Protein AF-A0A371FCY1-F1 (afdb_monomer_lite)

Foldseek 3Di:
DDKDWDADPVQQKIWIDDPPDIDIDRNVVVVVCPPPDPDPDPVNVVVVVVVVVVVVVVVVVVPD

Sequence (64 aa):
MTARTKIDVHVGTLSMEFGDNLMQFNIFEAMKHPTEDHSLFGIDLLDEIVEEYFQINSSNEDIE

Secondary structure (DSSP, 8-state):
---EEEEETTTTEEEEEETTEEEEEEHHHHHHS---STT--TTHHHHHHHHHHHHHHHHHHTT-

Organism: Mucuna pruriens (NCBI:txid157652)

pLDDT: mean 78.88, std 14.18, range [51.47, 96.25]

Structure (mmCIF, N/CA/C/O backbone):
data_AF-A0A371FCY1-F1
#
_entry.id   AF-A0A371FCY1-F1
#
loop_
_atom_site.group_PDB
_atom_site.id
_atom_site.type_symbol
_atom_site.label_atom_id
_atom_site.label_alt_id
_atom_site.label_comp_id
_atom_site.label_asym_id
_atom_site.label_entity_id
_atom_site.label_seq_id
_atom_site.pdbx_PDB_ins_code
_atom_site.Cartn_x
_atom_site.Cartn_y
_atom_site.Cartn_z
_atom_site.occupancy
_atom_site.B_iso_or_equiv
_atom_site.auth_seq_id
_atom_site.auth_comp_id
_atom_site.auth_asym_id
_atom_site.auth_atom_id
_atom_site.pdbx_PDB_model_num
ATOM 1 N N . MET A 1 1 ? -7.630 -4.690 17.867 1.00 66.56 1 MET A N 1
ATOM 2 C CA . MET A 1 1 ? -8.076 -4.558 16.465 1.00 66.56 1 MET A CA 1
ATOM 3 C C . M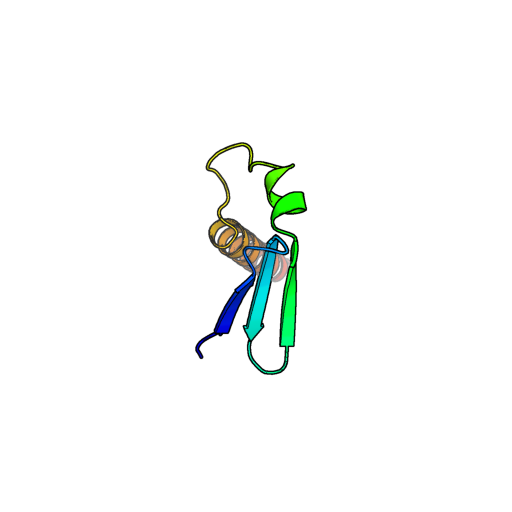ET A 1 1 ? -6.843 -4.736 15.600 1.00 66.56 1 MET A C 1
ATOM 5 O O . MET A 1 1 ? -5.857 -4.069 15.877 1.00 66.56 1 MET A O 1
ATOM 9 N N . THR A 1 2 ? -6.840 -5.674 14.656 1.00 82.00 2 THR A N 1
ATOM 10 C CA . THR A 1 2 ? -5.654 -5.976 13.835 1.00 82.00 2 THR A CA 1
ATOM 11 C C . THR A 1 2 ? -5.990 -5.662 12.386 1.00 82.00 2 THR A C 1
ATOM 13 O O . THR A 1 2 ? -6.924 -6.250 11.845 1.00 82.00 2 THR A O 1
ATOM 16 N N . ALA A 1 3 ? -5.267 -4.720 11.782 1.00 87.12 3 ALA A N 1
ATOM 17 C CA . ALA A 1 3 ? -5.385 -4.433 10.357 1.00 87.12 3 ALA A CA 1
ATOM 18 C C . ALA A 1 3 ? -4.725 -5.554 9.540 1.00 87.12 3 ALA A C 1
ATOM 20 O O . ALA A 1 3 ? -3.712 -6.120 9.962 1.00 87.12 3 ALA A O 1
ATOM 21 N N . ARG A 1 4 ? -5.295 -5.885 8.377 1.00 90.81 4 ARG A N 1
ATOM 22 C CA . ARG A 1 4 ? -4.684 -6.835 7.434 1.00 90.81 4 ARG A CA 1
ATOM 23 C C . ARG A 1 4 ? -4.022 -6.068 6.308 1.00 90.81 4 ARG A C 1
ATOM 25 O O . ARG A 1 4 ? -4.641 -5.187 5.726 1.00 90.81 4 ARG A O 1
ATOM 32 N N . THR A 1 5 ? -2.801 -6.454 5.966 1.00 94.19 5 THR A N 1
ATOM 33 C CA . THR A 1 5 ? -2.032 -5.822 4.893 1.00 94.19 5 THR A CA 1
ATOM 34 C C . THR A 1 5 ? -1.671 -6.859 3.839 1.00 94.19 5 THR A C 1
ATOM 36 O O . THR A 1 5 ? -1.231 -7.959 4.173 1.00 94.19 5 THR A O 1
ATOM 39 N N . LYS A 1 6 ? -1.835 -6.509 2.561 1.00 95.81 6 LYS A N 1
ATOM 40 C CA . LYS A 1 6 ? -1.416 -7.313 1.408 1.00 95.81 6 LYS A CA 1
ATOM 41 C C . LYS A 1 6 ? -0.502 -6.483 0.514 1.00 95.81 6 LYS A C 1
ATOM 43 O O . LYS A 1 6 ? -0.805 -5.333 0.210 1.00 95.81 6 LYS A O 1
ATOM 48 N N . ILE A 1 7 ? 0.597 -7.095 0.083 1.00 96.25 7 ILE A N 1
ATOM 49 C CA . ILE A 1 7 ? 1.563 -6.504 -0.843 1.00 96.25 7 ILE A CA 1
ATOM 50 C C . ILE A 1 7 ? 1.523 -7.317 -2.132 1.00 96.25 7 ILE A C 1
ATOM 52 O O . ILE A 1 7 ? 1.836 -8.508 -2.125 1.00 96.25 7 ILE A O 1
ATOM 56 N N . ASP A 1 8 ? 1.131 -6.678 -3.229 1.00 96.19 8 ASP A N 1
ATOM 57 C CA . ASP A 1 8 ? 1.319 -7.212 -4.573 1.00 96.19 8 ASP A CA 1
ATOM 58 C C . ASP A 1 8 ? 2.616 -6.641 -5.143 1.00 96.19 8 ASP A C 1
ATOM 60 O O . ASP A 1 8 ? 2.684 -5.482 -5.554 1.00 96.19 8 ASP A O 1
ATOM 64 N N . VAL A 1 9 ? 3.664 -7.459 -5.131 1.00 94.19 9 VAL A N 1
ATOM 65 C CA . VAL A 1 9 ? 5.000 -7.057 -5.589 1.00 94.19 9 VAL A CA 1
ATOM 66 C C . VAL A 1 9 ? 5.105 -6.959 -7.109 1.00 94.19 9 VAL A C 1
ATOM 68 O O . VAL A 1 9 ? 5.983 -6.263 -7.605 1.00 94.19 9 VAL A O 1
ATOM 71 N N . HIS A 1 10 ? 4.234 -7.647 -7.852 1.00 95.00 10 HIS A N 1
ATOM 72 C CA . HIS A 1 10 ? 4.268 -7.626 -9.311 1.00 95.00 10 HIS A CA 1
ATOM 73 C C . HIS A 1 10 ? 3.679 -6.320 -9.841 1.00 95.00 10 HIS A C 1
ATOM 75 O O . HIS A 1 10 ? 4.267 -5.677 -10.706 1.00 95.00 10 HIS A O 1
ATOM 81 N N . VAL A 1 11 ? 2.537 -5.915 -9.285 1.00 96.12 11 VAL A N 1
ATOM 82 C CA . VAL A 1 11 ? 1.837 -4.679 -9.663 1.00 96.12 11 VAL A CA 1
ATOM 83 C C . VAL A 1 11 ? 2.334 -3.473 -8.852 1.00 96.12 11 VAL A C 1
ATOM 85 O O . VAL A 1 11 ? 2.061 -2.332 -9.210 1.00 96.12 11 VAL A O 1
ATOM 88 N N . GLY A 1 12 ? 3.084 -3.697 -7.767 1.00 94.69 12 GLY A N 1
ATOM 89 C CA . GLY A 1 12 ? 3.625 -2.635 -6.915 1.00 94.69 12 GLY A CA 1
ATOM 90 C C . GLY A 1 12 ? 2.540 -1.939 -6.101 1.00 94.69 12 GLY A C 1
ATOM 91 O O . GLY A 1 12 ? 2.479 -0.714 -6.053 1.00 94.69 12 GLY A O 1
ATOM 92 N N . THR A 1 13 ? 1.646 -2.713 -5.490 1.00 96.19 13 THR A N 1
ATOM 93 C CA . THR A 1 13 ? 0.502 -2.191 -4.734 1.00 96.19 13 THR A CA 1
ATOM 94 C C . THR A 1 13 ? 0.526 -2.675 -3.290 1.00 96.19 13 THR A C 1
ATOM 96 O O . THR A 1 13 ? 0.712 -3.863 -3.026 1.00 96.19 13 THR A O 1
ATOM 99 N N . LEU A 1 14 ? 0.287 -1.760 -2.353 1.00 95.19 14 LEU A N 1
ATOM 100 C CA . LEU A 1 14 ? 0.052 -2.049 -0.940 1.00 95.19 14 LEU A CA 1
ATOM 101 C C . LEU A 1 14 ? -1.429 -1.811 -0.643 1.00 95.19 14 LEU A C 1
ATOM 103 O O . LEU A 1 14 ? -1.923 -0.713 -0.866 1.00 95.19 14 LEU A O 1
ATOM 107 N N . SER A 1 15 ? -2.142 -2.803 -0.121 1.00 95.19 15 SER A N 1
ATOM 108 C CA . SER A 1 15 ? -3.524 -2.631 0.339 1.00 95.19 15 SER A CA 1
ATOM 109 C C . SER A 1 15 ? -3.659 -2.978 1.813 1.00 95.19 15 SER A C 1
ATOM 111 O O . SER A 1 15 ? -3.090 -3.978 2.256 1.00 95.19 15 SER A O 1
ATOM 113 N N . MET A 1 16 ? -4.434 -2.189 2.551 1.00 95.62 16 MET A N 1
ATOM 114 C CA . MET A 1 16 ? -4.681 -2.380 3.977 1.00 95.62 16 MET A CA 1
ATOM 115 C C . MET A 1 16 ? -6.180 -2.353 4.275 1.00 95.62 16 MET A C 1
ATOM 117 O O . MET A 1 16 ? -6.901 -1.479 3.800 1.00 95.62 16 MET A O 1
ATOM 121 N N . GLU A 1 17 ? -6.633 -3.307 5.081 1.00 94.62 17 GLU A N 1
ATOM 122 C CA . GLU A 1 17 ? -8.002 -3.407 5.579 1.00 94.62 17 GLU A CA 1
ATOM 123 C C . GLU A 1 17 ? -8.052 -3.057 7.067 1.00 94.62 17 GLU A C 1
ATOM 125 O O . GLU A 1 17 ? -7.327 -3.648 7.876 1.00 94.62 17 GLU A O 1
ATOM 130 N N . PHE A 1 18 ? -8.945 -2.137 7.431 1.00 88.56 18 PHE A N 1
ATOM 131 C CA . PHE A 1 18 ? -9.230 -1.769 8.815 1.00 88.56 18 PHE A CA 1
ATOM 132 C C . PHE A 1 18 ? -10.736 -1.551 9.009 1.00 88.56 18 PHE A C 1
ATOM 134 O O . PHE A 1 18 ? -11.323 -0.613 8.464 1.00 88.56 18 PHE A O 1
ATOM 141 N N . GLY A 1 19 ? -11.365 -2.428 9.796 1.00 88.44 19 GLY A N 1
ATOM 142 C CA . GLY A 1 19 ? -12.825 -2.490 9.884 1.00 88.44 19 GLY A CA 1
ATOM 143 C C . GLY A 1 19 ? -13.425 -2.844 8.523 1.00 88.44 19 GLY A C 1
ATOM 144 O O . GLY A 1 19 ? -12.975 -3.796 7.889 1.00 88.44 19 GLY A O 1
ATOM 145 N N . ASP A 1 20 ? -14.381 -2.037 8.067 1.00 89.50 20 ASP A N 1
ATOM 146 C CA . ASP A 1 20 ? -15.031 -2.188 6.758 1.00 89.50 20 ASP A CA 1
ATOM 147 C C . ASP A 1 20 ? -14.342 -1.374 5.643 1.00 89.50 20 ASP A C 1
ATOM 149 O O . ASP A 1 20 ? -14.808 -1.350 4.504 1.00 89.50 20 ASP A O 1
ATOM 153 N N . ASN A 1 21 ? -13.231 -0.694 5.955 1.00 89.94 21 ASN A N 1
ATOM 154 C CA . ASN A 1 21 ? -12.510 0.149 5.004 1.00 89.94 21 ASN A CA 1
ATOM 155 C C . ASN A 1 21 ? -11.341 -0.600 4.357 1.00 89.94 21 ASN A C 1
ATOM 157 O O . ASN A 1 21 ? -10.565 -1.276 5.038 1.00 89.94 21 ASN A O 1
ATOM 161 N N . LEU A 1 22 ? -11.173 -0.393 3.048 1.00 91.81 22 LEU A N 1
ATOM 162 C CA . LEU A 1 22 ? -10.032 -0.851 2.259 1.00 91.81 22 LEU A CA 1
ATOM 163 C C . LEU A 1 22 ? -9.293 0.364 1.691 1.00 91.81 22 LEU A C 1
ATOM 165 O O . LEU A 1 22 ? -9.864 1.141 0.929 1.00 91.81 22 LEU A O 1
ATOM 169 N N . MET A 1 23 ? -8.014 0.502 2.030 1.00 89.75 23 MET A N 1
ATOM 170 C CA . MET A 1 23 ? -7.114 1.486 1.427 1.00 89.75 23 MET A CA 1
ATOM 171 C C . MET A 1 23 ? -6.125 0.803 0.489 1.00 89.75 23 MET A C 1
ATOM 173 O O . MET A 1 23 ? -5.710 -0.332 0.730 1.00 89.75 23 MET A O 1
ATOM 177 N N . GLN A 1 24 ? -5.723 1.507 -0.567 1.00 94.31 24 GLN A N 1
ATOM 178 C CA . GLN A 1 24 ? -4.757 1.029 -1.548 1.00 94.31 24 GLN A CA 1
ATOM 179 C C . GLN A 1 24 ? -3.753 2.134 -1.887 1.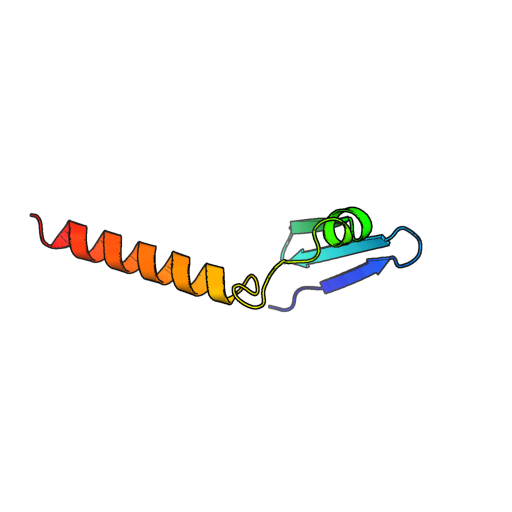00 94.31 24 GLN A C 1
ATOM 181 O O . GLN A 1 24 ? -4.135 3.274 -2.132 1.00 94.31 24 GLN A O 1
ATOM 186 N N . PHE A 1 25 ? -2.475 1.774 -1.936 1.00 90.69 25 PHE A N 1
ATOM 187 C CA . PHE A 1 25 ? -1.359 2.655 -2.247 1.00 90.69 25 PHE A CA 1
ATOM 188 C C . PHE A 1 25 ? -0.555 2.089 -3.417 1.00 90.69 25 PHE A C 1
ATOM 190 O O . PHE A 1 25 ? -0.264 0.890 -3.465 1.00 90.69 25 PHE A O 1
ATOM 197 N N . ASN A 1 26 ? -0.159 2.966 -4.339 1.00 93.00 26 ASN A N 1
ATOM 198 C CA . ASN A 1 26 ? 0.785 2.639 -5.401 1.00 93.00 26 ASN A CA 1
ATOM 199 C C . ASN A 1 26 ? 2.217 2.853 -4.889 1.00 93.00 26 ASN A C 1
ATOM 201 O O . ASN A 1 26 ? 2.627 3.979 -4.606 1.00 93.00 26 ASN A O 1
ATOM 205 N N . ILE A 1 27 ? 2.977 1.764 -4.783 1.00 91.19 27 ILE A N 1
ATOM 206 C CA . ILE A 1 27 ? 4.340 1.759 -4.243 1.00 91.19 27 ILE A CA 1
ATOM 207 C C . ILE A 1 27 ? 5.297 2.486 -5.194 1.00 91.19 27 ILE A C 1
ATOM 209 O O . ILE A 1 27 ? 6.189 3.193 -4.735 1.00 91.19 27 ILE A O 1
ATOM 213 N N . PHE A 1 28 ? 5.111 2.369 -6.511 1.00 89.50 28 PHE A N 1
ATOM 214 C CA . PHE A 1 28 ? 5.975 3.048 -7.479 1.00 89.50 28 PHE A CA 1
ATOM 215 C C . PHE A 1 28 ? 5.833 4.565 -7.415 1.00 89.50 28 PHE A C 1
ATOM 217 O O . PHE A 1 28 ? 6.840 5.260 -7.494 1.00 89.50 28 PHE A O 1
ATOM 224 N N . GLU A 1 29 ? 4.615 5.082 -7.236 1.00 88.00 29 GLU A N 1
ATOM 225 C CA . GLU A 1 29 ? 4.406 6.522 -7.046 1.00 88.00 29 GLU A CA 1
ATOM 226 C C . GLU A 1 29 ? 4.988 7.002 -5.713 1.00 88.00 29 GLU A C 1
ATOM 228 O O . GLU A 1 29 ? 5.651 8.034 -5.680 1.00 88.00 29 GLU A O 1
ATOM 233 N N . ALA A 1 30 ? 4.834 6.227 -4.635 1.00 84.69 30 ALA A N 1
ATOM 234 C CA . ALA A 1 30 ? 5.428 6.564 -3.342 1.00 84.69 30 ALA A CA 1
ATOM 235 C C . ALA A 1 30 ? 6.966 6.634 -3.410 1.00 84.69 30 ALA A C 1
ATOM 237 O O . ALA A 1 30 ? 7.567 7.574 -2.903 1.00 84.69 30 ALA A O 1
ATOM 238 N N . MET A 1 31 ? 7.614 5.690 -4.101 1.00 84.00 31 MET A N 1
ATOM 239 C CA . MET A 1 31 ? 9.076 5.671 -4.251 1.00 84.00 31 MET A CA 1
ATOM 240 C C . MET A 1 31 ? 9.637 6.820 -5.105 1.00 84.00 31 MET A C 1
ATOM 242 O O . MET A 1 31 ? 10.834 7.087 -5.020 1.00 84.00 31 MET A O 1
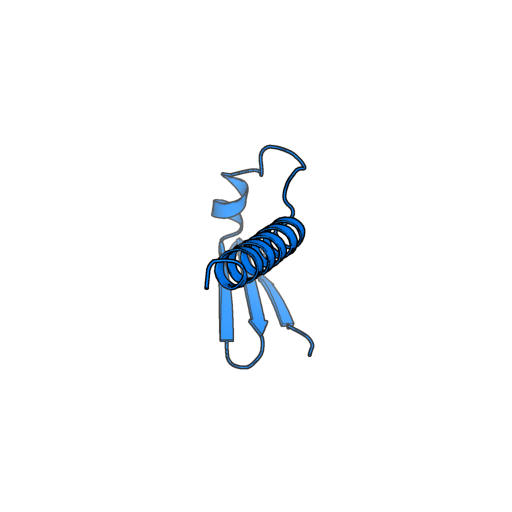ATOM 246 N N . LYS A 1 32 ? 8.821 7.503 -5.926 1.00 85.31 32 LYS A N 1
ATOM 247 C CA . LYS A 1 32 ? 9.253 8.712 -6.664 1.00 85.31 32 LYS A CA 1
ATOM 248 C C . LYS A 1 32 ? 9.453 9.917 -5.755 1.00 85.31 32 LYS A C 1
ATOM 250 O O . LYS A 1 32 ? 10.164 10.846 -6.130 1.00 85.31 32 LYS A O 1
ATOM 255 N N . HIS A 1 33 ? 8.835 9.886 -4.584 1.00 78.00 33 HIS A N 1
ATOM 256 C CA . HIS A 1 33 ? 9.022 10.853 -3.520 1.00 78.00 33 HIS A CA 1
ATOM 257 C C . HIS A 1 33 ? 9.727 10.133 -2.369 1.00 78.00 33 HIS A C 1
ATOM 259 O O . HIS A 1 33 ? 9.093 9.889 -1.341 1.00 78.00 33 HIS A O 1
ATOM 265 N N . PRO A 1 34 ? 11.003 9.713 -2.543 1.00 67.75 34 PRO A N 1
ATOM 266 C CA . PRO A 1 34 ? 11.757 9.161 -1.431 1.00 67.75 34 PRO A CA 1
ATOM 267 C C . PRO A 1 34 ? 11.709 10.227 -0.346 1.00 67.75 34 PRO A C 1
ATOM 269 O O . PRO A 1 34 ? 12.084 11.366 -0.604 1.00 67.75 34 PRO A O 1
ATOM 272 N N . THR A 1 35 ? 11.131 9.890 0.803 1.00 64.94 35 THR A N 1
ATOM 273 C CA . THR A 1 35 ? 10.976 10.820 1.919 1.00 64.94 35 THR A CA 1
ATOM 274 C C . THR A 1 35 ? 12.323 11.482 2.179 1.00 64.94 35 THR A C 1
ATOM 276 O O . THR A 1 35 ? 13.266 10.806 2.598 1.00 64.94 35 THR A O 1
ATOM 279 N N . GLU A 1 36 ? 12.426 12.769 1.843 1.00 58.31 36 GLU A N 1
ATOM 280 C CA . GLU A 1 36 ? 13.553 13.593 2.242 1.00 58.31 36 GLU A CA 1
ATOM 281 C C . GLU A 1 36 ? 13.446 13.771 3.752 1.00 58.31 36 GLU A C 1
ATOM 283 O O . GLU A 1 36 ? 12.446 14.255 4.274 1.00 58.31 36 GLU A O 1
ATOM 288 N N . ASP A 1 37 ? 14.510 13.343 4.413 1.00 53.22 37 ASP A N 1
ATOM 289 C CA . ASP A 1 37 ? 14.792 13.516 5.823 1.00 53.22 37 ASP A CA 1
ATOM 290 C C . ASP A 1 37 ? 13.954 12.732 6.839 1.00 53.22 37 ASP A C 1
ATOM 292 O O . ASP A 1 37 ? 12.737 12.570 6.795 1.00 53.22 37 ASP A O 1
ATOM 296 N N . HIS A 1 38 ? 14.689 12.241 7.823 1.00 56.81 38 HIS A N 1
ATOM 297 C CA . HIS A 1 38 ? 14.282 11.353 8.900 1.00 56.81 38 HIS A CA 1
ATOM 298 C C . HIS A 1 38 ? 13.327 11.983 9.937 1.00 56.81 38 HIS A C 1
ATOM 300 O O . HIS A 1 38 ? 13.387 11.597 11.101 1.00 56.81 38 HIS A O 1
ATOM 306 N N . SER A 1 39 ? 12.478 12.952 9.580 1.00 56.94 39 SER A N 1
ATOM 307 C CA . SER A 1 39 ? 11.794 13.766 10.596 1.00 56.94 39 SER A CA 1
ATOM 308 C C . SER A 1 39 ? 10.355 13.374 10.914 1.00 56.94 39 SER A C 1
ATOM 310 O O . SER A 1 39 ? 9.895 13.740 11.987 1.00 56.94 39 SER A O 1
ATOM 312 N N . LEU A 1 40 ? 9.620 12.681 10.044 1.00 55.59 40 LEU A N 1
ATOM 313 C CA . LEU A 1 40 ? 8.196 12.425 10.293 1.00 55.59 40 LEU A CA 1
ATOM 314 C C . LEU A 1 40 ? 7.796 11.069 9.714 1.00 55.59 40 LEU A C 1
ATOM 316 O O . LEU A 1 40 ? 7.240 10.967 8.619 1.00 55.59 40 LEU A O 1
ATOM 320 N N . PHE A 1 41 ? 8.068 9.995 10.454 1.00 56.59 41 PHE A N 1
ATOM 321 C CA . PHE A 1 41 ? 7.297 8.776 10.241 1.00 56.59 41 PHE A CA 1
ATOM 322 C C . PHE A 1 41 ? 5.843 9.125 10.569 1.00 56.59 41 PHE A C 1
ATOM 324 O O . PHE A 1 41 ? 5.582 9.784 11.568 1.00 56.59 41 PHE A O 1
ATOM 331 N N . GLY A 1 42 ? 4.892 8.737 9.714 1.00 61.81 42 GLY A N 1
ATOM 332 C CA . GLY A 1 42 ? 3.495 9.206 9.750 1.00 61.81 42 GLY A CA 1
ATOM 333 C C . GLY A 1 42 ? 2.680 8.881 11.013 1.00 61.81 42 GLY A C 1
ATOM 334 O O . GLY A 1 42 ? 1.466 9.030 10.981 1.00 61.81 42 GLY A O 1
ATOM 335 N N . ILE A 1 43 ? 3.320 8.423 12.090 1.00 60.00 43 ILE A N 1
ATOM 336 C CA . ILE A 1 43 ? 2.760 8.313 13.440 1.00 60.00 43 ILE A CA 1
ATOM 337 C C . ILE A 1 43 ? 3.249 9.487 14.304 1.00 60.00 43 ILE A C 1
ATOM 339 O O . ILE A 1 43 ? 2.423 10.112 14.955 1.00 60.00 43 ILE A O 1
ATOM 343 N N . ASP A 1 44 ? 4.528 9.870 14.215 1.00 57.09 44 ASP A N 1
ATOM 344 C CA . ASP A 1 44 ? 5.093 11.003 14.963 1.00 57.09 44 ASP A CA 1
ATOM 345 C C . ASP A 1 44 ? 4.410 12.330 14.572 1.00 57.09 44 ASP A C 1
ATOM 347 O O . ASP A 1 44 ? 4.082 13.140 15.433 1.00 57.09 44 ASP A O 1
ATOM 351 N N . LEU A 1 45 ? 4.094 12.512 13.278 1.00 64.94 45 LEU A N 1
ATOM 352 C CA . LEU A 1 45 ? 3.323 13.670 12.795 1.00 64.94 45 LEU A CA 1
ATOM 353 C C . LEU A 1 45 ? 1.885 13.682 13.331 1.00 64.94 45 LEU A C 1
ATOM 355 O O . LEU A 1 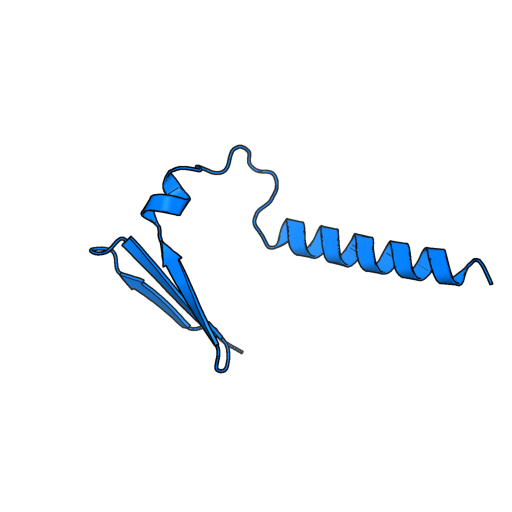45 ? 1.316 14.743 13.565 1.00 64.94 45 LEU A O 1
ATOM 359 N N . LEU A 1 46 ? 1.263 12.507 13.467 1.00 73.56 46 LEU A N 1
ATOM 360 C CA . LEU A 1 46 ? -0.100 12.426 13.986 1.00 73.56 46 LEU A CA 1
ATOM 361 C C . LEU A 1 46 ? -0.126 12.752 15.475 1.00 73.56 46 LEU A C 1
ATOM 363 O O . LEU A 1 46 ? -1.030 13.461 15.901 1.00 73.56 46 LEU A O 1
ATOM 367 N N . ASP A 1 47 ? 0.864 12.290 16.235 1.00 71.62 47 ASP A N 1
ATOM 368 C CA . ASP A 1 47 ? 0.995 12.629 17.650 1.00 71.62 47 ASP A CA 1
ATOM 369 C C . ASP A 1 47 ? 1.223 14.140 17.838 1.00 71.62 47 ASP A C 1
ATOM 371 O O . ASP A 1 47 ? 0.532 14.754 18.650 1.00 71.62 47 ASP A O 1
ATOM 375 N N . GLU A 1 48 ? 2.084 14.766 17.025 1.00 75.06 48 GLU A N 1
ATOM 376 C CA . GLU A 1 48 ? 2.320 16.220 17.048 1.00 75.06 48 GLU A CA 1
ATOM 377 C C . GLU A 1 48 ? 1.054 17.028 16.706 1.00 75.06 48 GLU A C 1
ATOM 379 O O . GLU A 1 48 ? 0.683 17.942 17.442 1.00 75.06 48 GLU A O 1
ATOM 384 N N . ILE A 1 49 ? 0.332 16.658 15.639 1.00 77.06 49 ILE A N 1
ATOM 385 C CA . ILE A 1 49 ? -0.919 17.331 15.238 1.00 77.06 49 ILE A CA 1
ATOM 386 C C . ILE A 1 49 ? -2.003 17.175 16.312 1.00 77.06 49 ILE A C 1
ATOM 388 O O . ILE A 1 49 ? -2.778 18.100 16.572 1.00 77.06 49 ILE A O 1
ATOM 392 N N . VAL A 1 50 ? -2.101 15.992 16.919 1.00 78.31 50 VAL A N 1
ATOM 393 C CA . VAL A 1 50 ? -3.066 15.725 17.989 1.00 78.31 50 VAL A CA 1
ATOM 394 C C . VAL A 1 50 ? -2.737 16.575 19.214 1.00 78.31 50 VAL A C 1
ATOM 396 O O . VAL A 1 50 ? -3.641 17.184 19.789 1.00 78.31 50 VAL A O 1
ATOM 399 N N . GLU A 1 51 ? -1.463 16.661 19.592 1.00 79.19 51 GLU A N 1
ATOM 400 C CA . GLU A 1 51 ? -1.011 17.485 20.709 1.00 79.19 51 GLU A CA 1
ATOM 401 C C . GLU A 1 51 ? -1.274 18.980 20.462 1.00 79.19 51 GLU A C 1
ATOM 403 O O . GLU A 1 51 ? -1.849 19.648 21.325 1.00 79.19 51 GLU A O 1
ATOM 408 N N . GLU A 1 52 ? -0.965 19.491 19.266 1.00 80.56 52 GLU A N 1
ATOM 409 C CA . GLU A 1 52 ? -1.253 20.874 18.865 1.00 80.56 52 GLU A CA 1
ATOM 410 C C . GLU A 1 52 ? -2.759 21.186 18.938 1.00 80.56 52 GLU A C 1
ATOM 412 O O . GLU A 1 52 ? -3.164 22.207 19.499 1.00 80.56 52 GLU A O 1
ATOM 417 N N . TYR A 1 53 ? -3.615 20.284 18.446 1.00 81.50 53 TYR A N 1
ATOM 418 C CA . TYR A 1 53 ? -5.069 20.452 18.504 1.00 81.50 53 TYR A CA 1
ATOM 419 C C . TYR A 1 53 ? -5.588 20.549 19.947 1.00 81.50 53 TYR A C 1
ATOM 421 O O . TYR A 1 53 ? -6.427 21.401 20.254 1.00 81.50 53 TYR A O 1
ATOM 429 N N . PHE A 1 54 ? -5.085 19.707 20.854 1.00 77.38 54 PHE A N 1
ATOM 430 C CA . PHE A 1 54 ? -5.461 19.769 2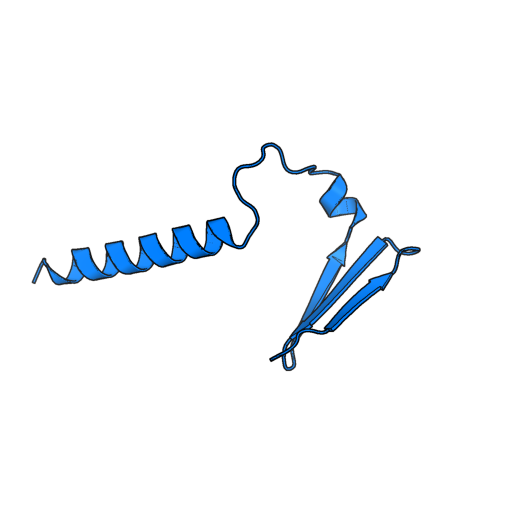2.267 1.00 77.38 54 PHE A CA 1
ATOM 431 C C . PHE A 1 54 ? -4.977 21.055 22.944 1.00 77.38 54 PHE A C 1
ATOM 433 O O . PHE A 1 54 ? -5.738 21.657 23.704 1.00 77.38 54 PHE A O 1
ATOM 440 N N . GLN A 1 55 ? -3.760 21.513 22.638 1.00 78.38 55 GLN A N 1
ATOM 441 C CA . GLN A 1 55 ? -3.226 22.771 23.165 1.00 78.38 55 GLN A CA 1
ATOM 442 C C . GLN A 1 55 ? -4.052 23.978 22.696 1.00 78.38 55 GLN A C 1
ATOM 444 O O . GLN A 1 55 ? -4.462 24.791 23.526 1.00 78.38 55 GLN A O 1
ATOM 449 N N . ILE A 1 56 ? -4.381 24.061 21.403 1.00 76.38 56 ILE A N 1
ATOM 450 C CA . ILE A 1 56 ? -5.215 25.138 20.844 1.00 76.38 56 ILE A CA 1
ATOM 451 C C . ILE A 1 56 ? -6.590 25.177 21.522 1.00 76.38 56 ILE A C 1
ATOM 453 O O . ILE A 1 56 ? -7.042 26.247 21.931 1.00 76.38 56 ILE A O 1
ATOM 457 N N . ASN A 1 57 ? -7.241 24.023 21.694 1.00 73.00 57 ASN A N 1
ATOM 458 C CA . ASN A 1 57 ? -8.544 23.963 22.358 1.00 73.00 57 ASN A CA 1
ATOM 459 C C . ASN A 1 57 ? -8.466 24.419 23.819 1.00 73.00 57 ASN A C 1
ATOM 461 O O . ASN A 1 57 ? -9.305 25.205 24.244 1.00 73.00 57 ASN A O 1
ATOM 465 N N . SER A 1 58 ? -7.427 24.009 24.553 1.00 71.06 58 SER A N 1
ATOM 466 C CA . SER A 1 58 ? -7.222 24.455 25.937 1.00 71.06 58 SER A CA 1
ATOM 467 C C . SER A 1 58 ? -6.968 25.964 26.042 1.00 71.06 58 SER A C 1
ATOM 469 O O . SER A 1 58 ? -7.504 26.617 26.927 1.00 71.06 58 SER A O 1
ATOM 471 N N . SER A 1 59 ? -6.238 26.552 25.087 1.00 66.75 59 SER A N 1
ATOM 472 C CA . SER A 1 59 ? -5.962 27.996 25.065 1.00 66.75 59 SER A CA 1
ATOM 473 C C . SER A 1 59 ? -7.173 28.858 24.691 1.00 66.75 59 SER A C 1
ATOM 475 O O . SER A 1 59 ? -7.210 30.043 25.018 1.00 66.75 59 SER A O 1
ATOM 477 N N . ASN A 1 60 ? -8.170 28.272 24.022 1.00 60.91 60 ASN A N 1
ATOM 478 C CA . ASN A 1 60 ? -9.428 28.941 23.696 1.00 60.91 60 ASN A CA 1
ATOM 479 C C . ASN A 1 60 ? -10.432 28.912 24.860 1.00 60.91 60 ASN A C 1
ATOM 481 O O . ASN A 1 60 ? -11.352 29.727 24.868 1.00 60.91 60 ASN A O 1
ATOM 485 N N . GLU A 1 61 ? -10.267 28.004 25.825 1.00 60.66 61 GLU A N 1
ATOM 486 C CA . GLU A 1 61 ? -11.102 27.923 27.034 1.00 60.66 61 GLU A CA 1
ATOM 487 C C . GLU A 1 61 ? -10.671 28.928 28.122 1.00 60.66 61 GLU A C 1
ATOM 489 O O . GLU A 1 61 ? -11.467 29.253 28.997 1.00 60.66 61 GLU A O 1
ATOM 494 N N . ASP A 1 62 ? -9.463 29.497 28.029 1.00 59.22 62 ASP A N 1
ATOM 495 C CA . ASP A 1 62 ? -8.948 30.526 28.951 1.00 59.22 62 ASP A CA 1
ATOM 496 C C . ASP A 1 62 ? -9.307 31.978 28.534 1.00 59.22 62 ASP A C 1
ATOM 498 O O . ASP A 1 62 ? -8.843 32.938 29.156 1.00 59.22 62 ASP A O 1
ATOM 502 N N . ILE A 1 63 ? -10.107 32.167 27.470 1.00 59.84 63 ILE A N 1
ATOM 503 C CA . ILE A 1 63 ? -10.514 33.491 26.939 1.00 59.84 63 ILE A CA 1
ATOM 504 C C . ILE A 1 63 ? -12.008 33.811 27.208 1.00 59.84 63 ILE A C 1
ATOM 506 O O . ILE A 1 63 ? -12.518 34.816 26.708 1.00 59.84 63 ILE A O 1
ATOM 510 N N . GLU A 1 64 ? -12.716 33.035 28.039 1.00 51.47 64 GLU A N 1
ATOM 511 C CA . GLU A 1 64 ? -14.079 33.387 28.506 1.00 51.47 64 GLU A CA 1
ATOM 512 C C . GLU A 1 64 ? -14.116 33.978 29.927 1.00 51.47 64 GLU A C 1
ATOM 514 O O . GLU A 1 64 ? -13.5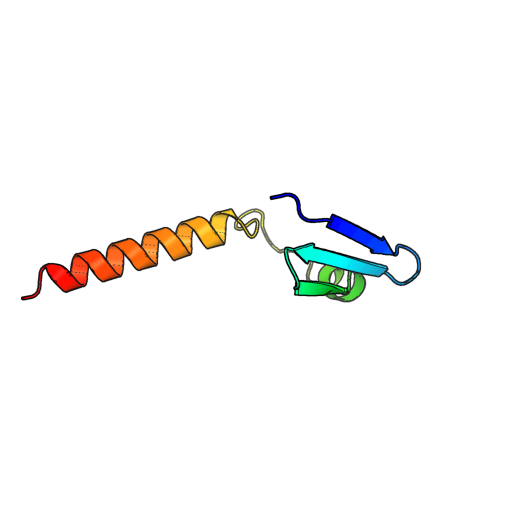69 33.360 30.869 1.00 51.47 64 GLU A O 1
#

Radius of gyration: 17.62 Å; chains: 1; bounding box: 30×41×39 Å